Protein AF-H5TZK1-F1 (afdb_monomer)

Foldseek 3Di:
DDDPVVVVVVQLVVQLCLQAVLLVVLLVVLVVLLVVQVVQFEQWAQDDADPLFGDDTDGSVVLNVVLVVLSVVSSVQSNCLSNPPDDPVVSVVSSCVSSVVSNVVSVVSSVSRVVRGNDHDRCVVNVVVVVVVVPD

Radius of gyration: 21.18 Å; Cα contacts (8 Å, |Δi|>4): 148; chains: 1; bounding box: 56×37×60 Å

Structure (mmCIF, N/CA/C/O backbone):
data_AF-H5TZK1-F1
#
_entry.id   AF-H5TZK1-F1
#
loop_
_atom_site.group_PDB
_atom_site.id
_atom_site.type_symbol
_atom_site.label_atom_id
_atom_site.label_alt_id
_atom_site.label_comp_id
_atom_site.label_asym_id
_atom_site.label_entity_id
_atom_site.label_seq_id
_atom_site.pdbx_PDB_ins_code
_atom_site.Cartn_x
_atom_site.Cartn_y
_atom_site.Cartn_z
_atom_site.occupancy
_atom_site.B_iso_or_equiv
_atom_site.auth_seq_id
_atom_site.auth_comp_id
_atom_site.auth_asym_id
_atom_site.auth_atom_id
_atom_site.pdbx_PDB_model_num
ATOM 1 N N . MET A 1 1 ? -33.223 -14.384 25.843 1.00 46.62 1 MET A N 1
ATOM 2 C CA . MET A 1 1 ? -32.235 -13.632 26.650 1.00 46.62 1 MET A CA 1
ATOM 3 C C . MET A 1 1 ? -30.999 -13.410 25.792 1.00 46.62 1 MET A C 1
ATOM 5 O O . MET A 1 1 ? -30.285 -14.364 25.525 1.00 46.62 1 MET A O 1
ATOM 9 N N . ASN A 1 2 ? -30.784 -12.189 25.298 1.00 50.00 2 ASN A N 1
ATOM 10 C CA . ASN A 1 2 ? -29.592 -11.854 24.515 1.00 50.00 2 ASN A CA 1
ATOM 11 C C . ASN A 1 2 ? -28.465 -11.493 25.488 1.00 50.00 2 ASN A C 1
ATOM 13 O O . ASN A 1 2 ? -28.599 -10.546 26.259 1.00 50.00 2 ASN A O 1
ATOM 17 N N . HIS A 1 3 ? -27.378 -12.266 25.493 1.00 51.53 3 HIS A N 1
ATOM 18 C CA . HIS A 1 3 ? -26.239 -11.996 26.367 1.00 51.53 3 HIS A CA 1
ATOM 19 C C . HIS A 1 3 ? -25.543 -10.678 25.962 1.00 51.53 3 HIS A C 1
ATOM 21 O O . HIS A 1 3 ? -25.113 -10.558 24.808 1.00 51.53 3 HIS A O 1
ATOM 27 N N . PRO A 1 4 ? -25.350 -9.719 26.890 1.00 58.47 4 PRO A N 1
ATOM 28 C CA . PRO A 1 4 ? -24.709 -8.425 26.610 1.00 58.47 4 PRO A CA 1
ATOM 29 C C . PRO A 1 4 ? -23.251 -8.537 26.118 1.00 58.47 4 PRO A C 1
ATOM 31 O O . PRO A 1 4 ? -22.720 -7.612 25.510 1.00 58.47 4 PRO A O 1
ATOM 34 N N . SER A 1 5 ? -22.602 -9.692 26.293 1.00 60.72 5 SER A N 1
ATOM 35 C CA . SER A 1 5 ? -21.248 -9.970 25.793 1.00 60.72 5 SER A CA 1
ATOM 36 C C . SER A 1 5 ? -21.148 -10.095 24.264 1.00 60.72 5 SER A C 1
ATOM 38 O O . SER A 1 5 ? -20.075 -9.868 23.698 1.00 60.72 5 SER A O 1
ATOM 40 N N . SER A 1 6 ? -22.248 -10.429 23.581 1.00 62.34 6 SER A N 1
ATOM 41 C CA . SER A 1 6 ? -22.275 -10.635 22.124 1.00 62.34 6 SER A CA 1
ATOM 42 C C . SER A 1 6 ? -22.165 -9.323 21.337 1.00 62.34 6 SER A C 1
ATOM 44 O O . SER A 1 6 ? -21.387 -9.233 20.385 1.00 62.34 6 SER A O 1
ATOM 46 N N . GLN A 1 7 ? -22.864 -8.275 21.783 1.00 62.31 7 GLN A N 1
ATOM 47 C CA . GLN A 1 7 ? -22.890 -6.976 21.104 1.00 62.31 7 GLN A CA 1
ATOM 48 C C . GLN A 1 7 ? -21.529 -6.264 21.160 1.00 62.31 7 GLN A C 1
ATOM 50 O O . GLN A 1 7 ? -21.073 -5.719 20.154 1.00 62.31 7 GLN A O 1
ATOM 55 N N . HIS A 1 8 ? -20.816 -6.346 22.289 1.00 61.78 8 HIS A N 1
ATOM 56 C CA . HIS A 1 8 ? -19.474 -5.765 22.412 1.00 61.78 8 HIS A CA 1
ATOM 57 C C . HIS A 1 8 ? -18.404 -6.504 21.599 1.00 61.78 8 HIS A C 1
ATOM 59 O O . HIS A 1 8 ? -17.502 -5.859 21.065 1.00 61.78 8 HIS A O 1
ATOM 65 N N . ARG A 1 9 ? -18.491 -7.836 21.461 1.00 68.12 9 ARG A N 1
ATOM 66 C CA . ARG A 1 9 ? -17.576 -8.586 20.580 1.00 68.12 9 ARG A CA 1
ATOM 67 C C . ARG A 1 9 ? -17.811 -8.253 19.109 1.00 68.12 9 ARG A C 1
ATOM 69 O O . ARG A 1 9 ? -16.840 -8.039 18.390 1.00 68.12 9 ARG A O 1
ATOM 76 N N . SER A 1 10 ? -19.070 -8.158 18.681 1.00 78.75 10 SER A N 1
ATOM 77 C CA . SER A 1 10 ? -19.409 -7.876 17.281 1.00 78.75 10 SER A CA 1
ATOM 78 C C . SER A 1 10 ? -18.898 -6.507 16.817 1.00 78.75 10 SER A C 1
ATOM 80 O O . SER A 1 10 ? -18.346 -6.402 15.725 1.00 78.75 10 SER A O 1
ATOM 82 N N . GLY A 1 11 ? -19.015 -5.469 17.657 1.00 84.12 11 GLY A N 1
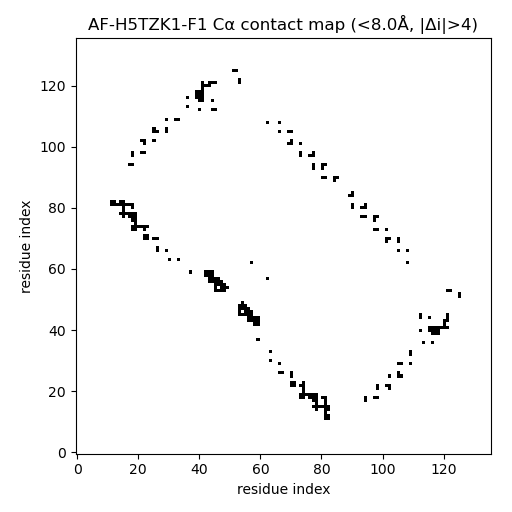ATOM 83 C CA . GLY A 1 11 ? -18.504 -4.131 17.332 1.00 84.12 11 GLY A CA 1
ATOM 84 C C . GLY A 1 11 ? -16.977 -4.074 17.206 1.00 84.12 11 GLY A C 1
ATOM 85 O O . GLY A 1 11 ? -16.456 -3.413 16.312 1.00 84.12 11 GLY A O 1
ATOM 86 N N . ARG A 1 12 ? -16.255 -4.825 18.048 1.00 84.88 12 ARG A N 1
ATOM 87 C CA . ARG A 1 12 ? -14.784 -4.904 17.993 1.00 84.88 12 ARG A CA 1
ATOM 88 C C . ARG A 1 12 ? -14.289 -5.627 16.750 1.00 84.88 12 ARG A C 1
ATOM 90 O O . ARG A 1 12 ? -13.373 -5.150 16.096 1.00 84.88 12 ARG A O 1
ATOM 97 N N . VAL A 1 13 ? -14.917 -6.749 16.399 1.00 91.81 13 VAL A N 1
ATOM 98 C CA . VAL A 1 13 ? -14.577 -7.472 15.165 1.00 91.81 13 VAL A CA 1
ATOM 99 C C . VAL A 1 13 ? -14.806 -6.576 13.948 1.00 91.81 13 VAL A C 1
ATOM 101 O O . VAL A 1 13 ? -13.938 -6.504 13.086 1.00 91.81 13 VAL A O 1
ATOM 104 N N . ALA A 1 14 ? -15.912 -5.826 13.906 1.00 92.94 14 ALA A N 1
ATOM 105 C CA . ALA A 1 14 ? -16.166 -4.877 12.825 1.00 92.94 14 ALA A CA 1
ATOM 106 C C . ALA A 1 14 ? -15.087 -3.782 12.735 1.00 92.94 14 ALA A C 1
ATOM 108 O O . ALA A 1 14 ? -14.596 -3.507 11.644 1.00 92.94 14 ALA A O 1
ATOM 109 N N . ALA A 1 15 ? -14.671 -3.194 13.861 1.00 93.75 15 ALA A N 1
ATOM 110 C CA . ALA A 1 15 ? -13.619 -2.175 13.883 1.00 93.75 15 ALA A CA 1
ATOM 111 C C . ALA A 1 15 ? -12.253 -2.716 13.422 1.00 93.75 15 ALA A C 1
ATOM 113 O O . ALA A 1 15 ? -11.576 -2.063 12.630 1.00 93.75 15 ALA A O 1
ATOM 114 N N . VAL A 1 16 ? -11.875 -3.926 13.853 1.00 96.19 16 VAL A N 1
ATOM 115 C CA . VAL A 1 16 ? -10.659 -4.607 13.372 1.00 96.19 16 VAL A CA 1
ATOM 116 C C . VAL A 1 16 ? -10.731 -4.836 11.866 1.00 96.19 16 VAL A C 1
ATOM 118 O O . VAL A 1 16 ? -9.798 -4.494 11.146 1.00 96.19 16 VAL A O 1
ATOM 121 N N . LEU A 1 17 ? -11.851 -5.362 11.365 1.00 97.38 17 LEU A N 1
ATOM 122 C CA . LEU A 1 17 ? -12.024 -5.600 9.932 1.00 97.38 17 LEU A CA 1
ATOM 123 C C . LEU A 1 17 ? -11.940 -4.297 9.130 1.00 97.38 17 LEU A C 1
ATOM 125 O O . LEU A 1 17 ? -11.256 -4.262 8.112 1.00 97.38 17 LEU A O 1
ATOM 129 N N . LEU A 1 18 ? -12.558 -3.213 9.603 1.00 96.31 18 LEU A N 1
ATOM 130 C CA . LEU A 1 18 ? -12.467 -1.898 8.962 1.00 96.31 18 LEU A CA 1
ATOM 131 C C . LEU A 1 18 ? -11.038 -1.331 8.956 1.00 96.31 18 LEU A C 1
ATOM 133 O O . LEU A 1 18 ? -10.678 -0.604 8.031 1.00 96.31 18 LEU A O 1
ATOM 137 N N . GLY A 1 19 ? -10.218 -1.658 9.957 1.00 95.00 19 GLY A N 1
ATOM 138 C CA . GLY A 1 19 ? -8.810 -1.264 9.993 1.00 95.00 19 GLY A CA 1
ATOM 139 C C . GLY A 1 19 ? -7.884 -2.140 9.148 1.00 95.00 19 GLY A C 1
ATOM 140 O O . GLY A 1 19 ? -6.878 -1.657 8.642 1.00 95.00 19 GLY A O 1
ATOM 141 N N . THR A 1 20 ? -8.207 -3.419 8.968 1.00 97.19 20 THR A N 1
ATOM 142 C CA . THR A 1 20 ? -7.317 -4.379 8.298 1.00 97.19 20 THR A CA 1
ATOM 143 C C . THR A 1 20 ? -7.664 -4.573 6.821 1.00 97.19 20 THR A C 1
ATOM 145 O O . THR A 1 20 ? -6.773 -4.586 5.970 1.00 97.19 20 THR A O 1
ATOM 148 N N . VAL A 1 21 ? -8.951 -4.716 6.491 1.00 98.00 21 VAL A N 1
ATOM 149 C CA . VAL A 1 21 ? -9.411 -5.122 5.151 1.00 98.00 21 VAL A CA 1
ATOM 150 C C . VAL A 1 21 ? -8.972 -4.159 4.043 1.00 98.00 21 VAL A C 1
ATOM 152 O O . VAL A 1 21 ? -8.497 -4.663 3.027 1.00 98.00 21 VAL A O 1
ATOM 155 N N . PRO A 1 22 ? -9.050 -2.820 4.186 1.00 97.94 22 PRO A N 1
ATOM 156 C CA . PRO A 1 22 ? -8.630 -1.916 3.111 1.00 97.94 22 PRO A CA 1
ATOM 157 C C . PRO A 1 22 ? -7.156 -2.086 2.722 1.00 97.94 22 PRO A C 1
ATOM 159 O O . PRO A 1 22 ? -6.831 -2.127 1.535 1.00 97.94 22 PRO A O 1
ATOM 162 N N . SER A 1 23 ? -6.278 -2.271 3.712 1.00 97.88 23 SER A N 1
ATOM 163 C CA . SER A 1 23 ? -4.844 -2.506 3.501 1.00 97.88 23 SER A CA 1
ATOM 164 C C . SER A 1 23 ? -4.576 -3.833 2.777 1.00 97.88 23 SER A C 1
ATOM 166 O O . SER A 1 23 ? -3.756 -3.898 1.862 1.00 97.88 23 SER A O 1
ATOM 168 N N . ILE A 1 24 ? -5.316 -4.891 3.120 1.00 98.38 24 ILE A N 1
ATOM 169 C CA . ILE A 1 24 ? -5.216 -6.183 2.424 1.00 98.38 24 ILE A CA 1
ATOM 170 C C . ILE A 1 24 ? -5.792 -6.103 1.006 1.00 98.38 24 ILE A C 1
ATOM 172 O O . ILE A 1 24 ? -5.206 -6.645 0.071 1.00 98.38 24 ILE A O 1
ATOM 176 N N . ALA A 1 25 ? -6.909 -5.402 0.816 1.00 98.56 25 ALA A N 1
ATOM 177 C CA . ALA A 1 25 ? -7.533 -5.243 -0.491 1.00 98.56 25 ALA A CA 1
ATOM 178 C C . ALA A 1 25 ? -6.599 -4.519 -1.472 1.00 98.56 25 ALA A C 1
ATOM 180 O O . ALA A 1 25 ? -6.373 -5.014 -2.578 1.00 98.56 25 ALA A O 1
ATOM 181 N N . VAL A 1 26 ? -5.996 -3.395 -1.058 1.00 98.56 26 VAL A N 1
ATOM 182 C CA . VAL A 1 26 ? -5.048 -2.665 -1.914 1.00 98.56 26 VAL A CA 1
ATOM 183 C C . VAL A 1 26 ? -3.78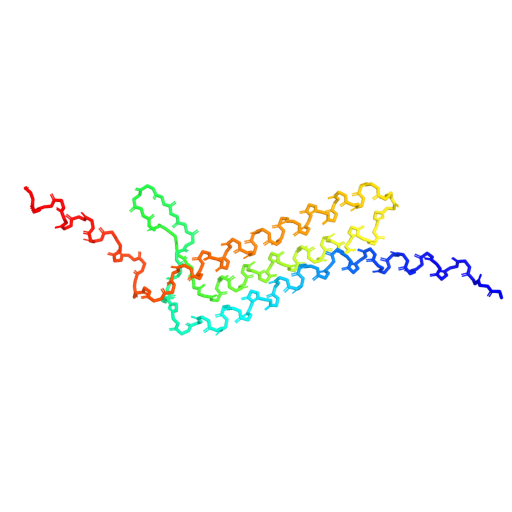2 -3.480 -2.189 1.00 98.56 26 VAL A C 1
ATOM 185 O O . VAL A 1 26 ? -3.276 -3.439 -3.309 1.00 98.56 26 VAL A O 1
ATOM 188 N N . LEU A 1 27 ? -3.313 -4.290 -1.229 1.00 98.56 27 LEU A N 1
ATOM 189 C CA . LEU A 1 27 ? -2.196 -5.215 -1.441 1.00 98.56 27 LEU A CA 1
ATOM 190 C C . LEU A 1 27 ? -2.504 -6.231 -2.540 1.00 98.56 27 LEU A C 1
ATOM 192 O O . LEU A 1 27 ? -1.707 -6.404 -3.458 1.00 98.56 27 LEU A O 1
ATOM 196 N N . VAL A 1 28 ? -3.657 -6.898 -2.464 1.00 98.69 28 VAL A N 1
ATOM 197 C CA . VAL A 1 28 ? -4.053 -7.902 -3.461 1.00 98.69 28 VAL A CA 1
ATOM 198 C C . VAL A 1 28 ? -4.127 -7.270 -4.849 1.00 98.69 28 VAL A C 1
ATOM 200 O O . VAL A 1 28 ? -3.549 -7.808 -5.792 1.00 98.69 28 VAL A O 1
ATOM 203 N N . VAL A 1 29 ? -4.766 -6.103 -4.968 1.00 98.69 29 VAL A N 1
ATOM 204 C CA . VAL A 1 29 ? -4.846 -5.366 -6.238 1.00 98.69 29 VAL A CA 1
ATOM 205 C C . VAL A 1 29 ? -3.448 -5.027 -6.761 1.00 98.69 29 VAL A C 1
ATOM 207 O O . VAL A 1 29 ? -3.147 -5.307 -7.921 1.00 98.69 29 VAL A O 1
ATOM 210 N N . ALA A 1 30 ? -2.571 -4.491 -5.911 1.00 98.56 30 ALA A N 1
ATOM 211 C CA . ALA A 1 30 ? -1.201 -4.154 -6.281 1.00 98.56 30 ALA A CA 1
ATOM 212 C C . ALA A 1 30 ? -0.418 -5.373 -6.789 1.00 98.56 30 ALA A C 1
ATOM 214 O O . ALA A 1 30 ? 0.208 -5.307 -7.846 1.00 98.56 30 ALA A O 1
ATOM 215 N N . LEU A 1 31 ? -0.482 -6.503 -6.079 1.00 98.62 31 LEU A N 1
ATOM 216 C CA . LEU A 1 31 ? 0.215 -7.730 -6.469 1.00 98.62 31 LEU A CA 1
ATOM 217 C C . LEU A 1 31 ? -0.308 -8.295 -7.792 1.00 98.62 31 LEU A C 1
ATOM 219 O O . LEU A 1 31 ? 0.488 -8.743 -8.618 1.00 98.62 31 LEU A O 1
ATOM 223 N N . VAL A 1 32 ? -1.622 -8.241 -8.021 1.00 98.75 32 VAL A N 1
ATOM 224 C CA . VAL A 1 32 ? -2.230 -8.650 -9.295 1.00 98.75 32 VAL A CA 1
ATOM 225 C C . VAL A 1 32 ? -1.726 -7.769 -10.436 1.00 98.75 32 VAL A C 1
ATOM 227 O O . VAL A 1 32 ? -1.267 -8.296 -11.450 1.00 98.75 32 VAL A O 1
ATOM 230 N N . LEU A 1 33 ? -1.733 -6.444 -10.267 1.00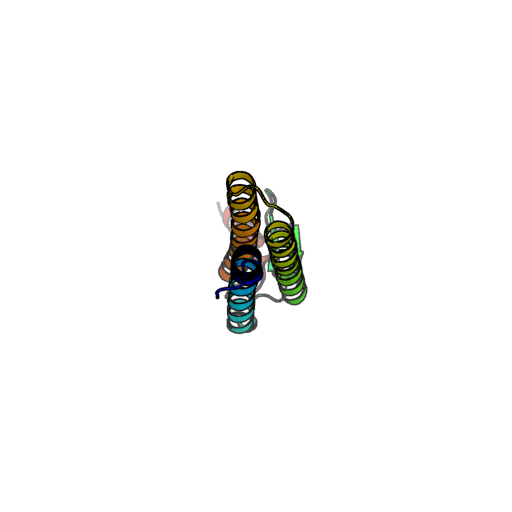 98.44 33 LEU A N 1
ATOM 231 C CA . LEU A 1 33 ? -1.246 -5.513 -11.288 1.00 98.44 33 LEU A CA 1
ATOM 232 C C . LEU A 1 33 ? 0.241 -5.727 -11.592 1.00 98.44 33 LEU A C 1
ATOM 234 O O . LEU A 1 33 ? 0.605 -5.921 -12.750 1.00 98.44 33 LEU A O 1
ATOM 238 N N . LEU A 1 34 ? 1.093 -5.795 -10.565 1.00 97.69 34 LEU A N 1
ATOM 239 C CA . LEU A 1 34 ? 2.527 -6.056 -10.732 1.00 97.69 34 LEU A CA 1
ATOM 240 C C . LEU A 1 34 ? 2.789 -7.411 -11.404 1.00 97.69 34 LEU A C 1
ATOM 242 O O . LEU A 1 34 ? 3.715 -7.543 -12.206 1.00 97.69 34 LEU A O 1
ATOM 246 N N . ARG A 1 35 ? 1.959 -8.424 -11.124 1.00 98.12 35 ARG A N 1
ATOM 247 C CA . ARG A 1 35 ? 2.057 -9.739 -11.765 1.00 98.12 35 ARG A CA 1
ATOM 248 C C . ARG A 1 35 ? 1.686 -9.700 -13.245 1.00 98.12 35 ARG A C 1
ATOM 250 O O . ARG A 1 35 ? 2.340 -10.403 -14.021 1.00 98.12 35 ARG A O 1
ATOM 257 N N . ILE A 1 36 ? 0.655 -8.936 -13.609 1.00 98.06 36 ILE A N 1
ATOM 258 C CA . ILE A 1 36 ? 0.209 -8.746 -14.997 1.00 98.06 36 ILE A CA 1
ATOM 259 C C . ILE A 1 36 ? 1.268 -7.967 -15.780 1.00 98.06 36 ILE A C 1
ATOM 261 O O . ILE A 1 36 ? 1.633 -8.366 -16.878 1.00 98.06 36 ILE A O 1
ATOM 265 N N . TRP A 1 37 ? 1.813 -6.901 -15.195 1.00 97.50 37 TRP A N 1
ATOM 266 C CA . TRP A 1 37 ? 2.754 -6.002 -15.867 1.00 97.50 37 TRP A CA 1
ATOM 267 C C . TRP A 1 37 ? 4.188 -6.513 -15.927 1.00 97.50 37 TRP A C 1
ATOM 269 O O . TRP A 1 37 ? 4.996 -5.946 -16.650 1.00 97.50 37 TRP A O 1
ATOM 279 N N . ARG A 1 38 ? 4.523 -7.574 -15.186 1.00 95.00 38 ARG A N 1
ATOM 280 C CA . ARG A 1 38 ? 5.895 -8.080 -15.035 1.00 95.00 38 ARG A CA 1
ATOM 281 C C . ARG A 1 38 ? 6.670 -8.228 -16.350 1.00 95.00 38 ARG A C 1
ATOM 283 O O . ARG A 1 38 ? 7.874 -8.008 -16.339 1.00 95.00 38 ARG A O 1
ATOM 290 N N . ALA A 1 39 ? 6.017 -8.653 -17.431 1.00 93.94 39 ALA A N 1
ATOM 291 C CA . ALA A 1 39 ? 6.673 -8.860 -18.724 1.00 93.94 39 ALA A CA 1
ATOM 292 C C . ALA A 1 39 ? 7.005 -7.547 -19.456 1.00 93.94 39 ALA A C 1
ATOM 294 O O . ALA A 1 39 ? 7.945 -7.518 -20.243 1.00 93.94 39 ALA A O 1
ATOM 295 N N . ASP A 1 40 ? 6.267 -6.478 -19.159 1.00 94.50 40 ASP A N 1
ATOM 296 C CA . ASP A 1 40 ? 6.379 -5.174 -19.819 1.00 94.50 40 ASP A CA 1
ATOM 297 C C . ASP A 1 40 ? 7.258 -4.191 -19.034 1.00 94.50 40 ASP A C 1
ATOM 299 O O . ASP A 1 40 ? 7.421 -3.042 -19.447 1.00 94.50 40 ASP A O 1
ATOM 303 N N . LEU A 1 41 ? 7.766 -4.598 -17.868 1.00 93.00 41 LEU A N 1
ATOM 304 C CA . LEU A 1 41 ? 8.570 -3.745 -17.001 1.00 93.00 41 LEU A CA 1
ATOM 305 C C . LEU A 1 41 ? 10.064 -3.856 -17.334 1.00 93.00 41 LEU A C 1
ATOM 307 O O . LEU A 1 41 ? 10.551 -4.953 -17.629 1.00 93.00 41 LEU A O 1
ATOM 311 N N . PRO A 1 42 ? 10.817 -2.746 -17.225 1.00 92.25 42 PRO A N 1
ATOM 312 C CA . PRO A 1 42 ? 12.268 -2.783 -17.326 1.00 92.25 42 PRO A CA 1
ATOM 313 C C . PRO A 1 42 ? 12.867 -3.662 -16.220 1.00 92.25 42 PRO A C 1
ATOM 315 O O . PRO A 1 42 ? 12.265 -3.879 -15.164 1.00 92.25 42 PRO A O 1
ATOM 318 N N . LYS A 1 43 ? 14.095 -4.153 -16.443 1.00 91.38 43 LYS A N 1
ATOM 319 C CA . LYS A 1 43 ? 14.831 -4.945 -15.436 1.00 91.38 43 LYS A CA 1
ATOM 320 C C . LYS A 1 43 ? 14.988 -4.190 -14.112 1.00 91.38 43 LYS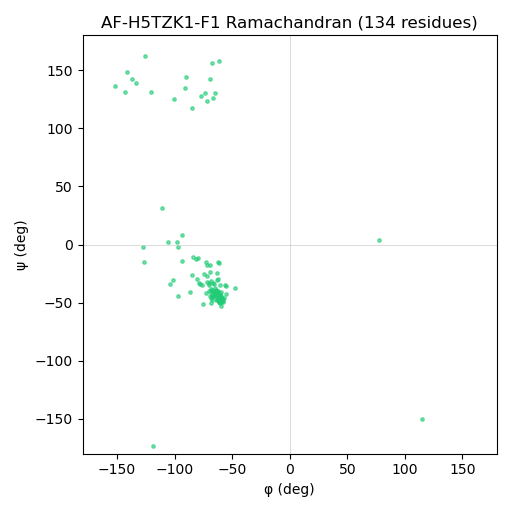 A C 1
ATOM 322 O O . LYS A 1 43 ? 14.938 -4.802 -13.046 1.00 91.38 43 LYS A O 1
ATOM 327 N N . GLU A 1 44 ? 15.156 -2.876 -14.211 1.00 93.56 44 GLU A N 1
ATOM 328 C CA . GLU A 1 44 ? 15.259 -1.947 -13.096 1.00 93.56 44 GLU A CA 1
ATOM 329 C C . GLU A 1 44 ? 14.155 -0.901 -13.186 1.00 93.56 44 GLU A C 1
ATOM 331 O O . GLU A 1 44 ? 13.944 -0.294 -14.235 1.00 93.56 44 GLU A O 1
ATOM 336 N N . ILE A 1 45 ? 13.459 -0.696 -12.074 1.00 94.50 45 ILE A N 1
ATOM 337 C CA . ILE A 1 45 ? 12.358 0.253 -11.945 1.00 94.50 45 ILE A CA 1
ATOM 338 C C . ILE A 1 45 ? 12.912 1.499 -11.267 1.00 94.50 45 ILE A C 1
ATOM 340 O O . ILE A 1 45 ? 13.471 1.402 -10.177 1.00 94.50 45 ILE A O 1
ATOM 344 N N . ALA A 1 46 ? 12.744 2.666 -11.880 1.00 94.38 46 ALA A N 1
ATOM 345 C CA . ALA A 1 46 ? 13.093 3.931 -11.250 1.00 94.38 46 ALA A CA 1
ATOM 346 C C . ALA A 1 46 ? 12.195 4.172 -10.031 1.00 94.38 46 ALA A C 1
ATOM 348 O O . ALA A 1 46 ? 10.968 4.053 -10.113 1.00 94.38 46 ALA A O 1
ATOM 349 N N . THR A 1 47 ? 12.818 4.497 -8.902 1.00 92.81 47 THR A N 1
ATOM 350 C CA . THR A 1 47 ? 12.146 4.770 -7.622 1.00 92.81 47 THR A CA 1
ATOM 351 C C . THR A 1 47 ? 12.546 6.111 -7.023 1.00 92.81 47 THR A C 1
ATOM 353 O O . THR A 1 47 ? 11.880 6.583 -6.106 1.00 92.81 47 THR A O 1
ATOM 356 N N . HIS A 1 48 ? 13.623 6.718 -7.520 1.00 93.00 48 HIS A N 1
ATOM 357 C CA . HIS A 1 48 ? 14.068 8.042 -7.120 1.00 93.00 48 HIS A CA 1
ATOM 358 C C . HIS A 1 48 ? 14.486 8.843 -8.356 1.00 93.00 48 HIS A C 1
ATOM 360 O O . HIS A 1 48 ? 15.032 8.291 -9.320 1.00 93.00 48 HIS A O 1
ATOM 366 N N . TRP A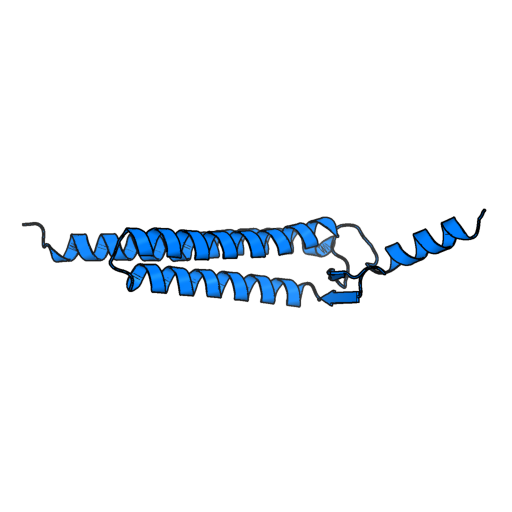 1 49 ? 14.163 10.133 -8.320 1.00 91.94 49 TRP A N 1
ATOM 367 C CA . TRP A 1 49 ? 14.480 11.095 -9.362 1.00 91.94 49 TRP A CA 1
ATOM 368 C C . TRP A 1 49 ? 15.057 12.343 -8.714 1.00 91.94 49 TRP A C 1
ATOM 370 O O . TRP A 1 49 ? 14.524 12.839 -7.718 1.00 91.94 49 TRP A O 1
ATOM 380 N N . ASN A 1 50 ? 16.090 12.894 -9.336 1.00 90.88 50 ASN A N 1
ATOM 381 C CA . ASN A 1 50 ? 16.616 14.212 -9.025 1.00 90.88 50 ASN A CA 1
ATOM 382 C C . ASN A 1 50 ? 16.513 15.134 -10.252 1.00 90.88 50 ASN A C 1
ATOM 384 O O . ASN A 1 50 ? 15.933 14.781 -11.281 1.00 90.88 50 ASN A O 1
ATOM 388 N N . SER A 1 51 ? 17.086 16.334 -10.159 1.00 89.69 51 SER A N 1
ATOM 389 C CA . SER A 1 51 ? 17.067 17.321 -11.247 1.00 89.69 51 SER A CA 1
ATOM 390 C C 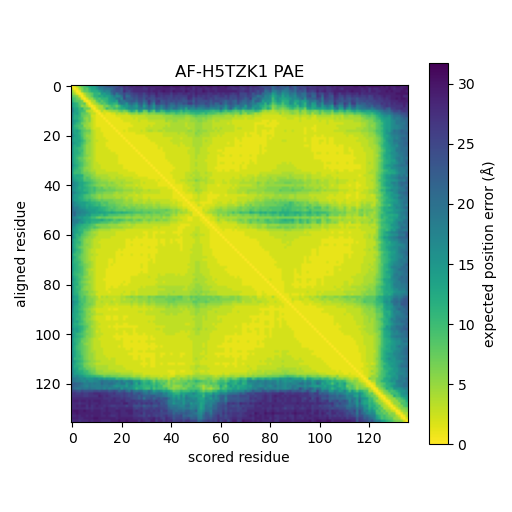. SER A 1 51 ? 17.767 16.867 -12.537 1.00 89.69 51 SER A C 1
ATOM 392 O O . SER A 1 51 ? 17.583 17.495 -13.573 1.00 89.69 51 SER A O 1
ATOM 394 N N . HIS A 1 52 ? 18.569 15.803 -12.485 1.00 85.44 52 HIS A N 1
ATOM 395 C CA . HIS A 1 52 ? 19.329 15.238 -13.603 1.00 85.44 52 HIS A CA 1
ATOM 396 C C . HIS A 1 52 ? 18.731 13.921 -14.131 1.00 85.44 52 HIS A C 1
ATOM 398 O O . HIS A 1 52 ? 19.289 13.327 -15.052 1.00 85.44 52 HIS A O 1
ATOM 404 N N . GLY A 1 53 ? 17.601 13.466 -13.577 1.00 86.00 53 GLY A N 1
ATOM 405 C CA . GLY A 1 53 ? 16.915 12.245 -13.993 1.00 86.00 53 GLY A CA 1
ATOM 406 C C . GLY A 1 53 ? 16.905 11.162 -12.917 1.00 86.00 53 GLY A C 1
ATOM 407 O O . GLY A 1 53 ? 16.860 11.455 -11.724 1.00 86.00 53 GLY A O 1
ATOM 408 N N . VAL A 1 54 ? 16.879 9.900 -13.352 1.00 90.38 54 VAL A N 1
ATOM 409 C CA . VAL A 1 54 ? 16.835 8.730 -12.463 1.00 90.38 54 VAL A CA 1
ATOM 410 C C . VAL A 1 54 ? 18.186 8.546 -11.779 1.00 90.38 54 VAL A C 1
ATOM 412 O O . VAL A 1 54 ? 19.203 8.363 -12.444 1.00 90.38 54 VAL A O 1
ATOM 415 N N . ASP A 1 55 ? 18.184 8.532 -10.453 1.00 89.75 55 ASP A N 1
ATOM 416 C CA . ASP A 1 55 ? 19.369 8.326 -9.612 1.00 89.75 55 ASP A CA 1
ATOM 417 C C . ASP A 1 55 ? 19.183 7.212 -8.570 1.00 89.75 55 ASP A C 1
ATOM 419 O O . ASP A 1 55 ? 20.126 6.864 -7.863 1.00 89.75 55 ASP A O 1
ATOM 423 N N . GLY A 1 56 ? 17.994 6.606 -8.509 1.00 91.25 56 GLY A N 1
ATOM 424 C CA . GLY A 1 56 ? 17.736 5.413 -7.713 1.00 91.25 56 GLY A CA 1
ATOM 425 C C . GLY A 1 56 ? 16.784 4.458 -8.417 1.00 91.25 56 GLY A C 1
ATOM 426 O O . GLY A 1 56 ? 15.710 4.852 -8.885 1.00 91.25 56 GLY A O 1
ATOM 427 N N . THR A 1 57 ? 17.170 3.186 -8.457 1.00 95.50 57 THR A N 1
ATOM 428 C CA . THR A 1 57 ? 16.377 2.104 -9.036 1.00 95.50 57 THR A CA 1
ATOM 429 C C . THR A 1 57 ? 16.171 0.966 -8.043 1.00 95.50 57 THR A C 1
ATOM 431 O O . THR A 1 57 ? 16.868 0.831 -7.035 1.00 95.50 57 THR A O 1
ATOM 434 N N . MET A 1 58 ? 15.179 0.130 -8.330 1.00 95.00 58 MET A N 1
ATOM 435 C CA . MET A 1 58 ? 14.879 -1.071 -7.570 1.00 95.00 58 MET A CA 1
ATOM 436 C C . MET A 1 58 ? 14.470 -2.204 -8.511 1.00 95.00 58 MET A C 1
ATOM 438 O O . MET A 1 58 ? 13.859 -1.985 -9.557 1.00 95.00 58 MET A O 1
ATOM 442 N N . SER A 1 59 ? 14.773 -3.444 -8.131 1.00 96.00 59 SER A N 1
ATOM 443 C CA . SER A 1 59 ? 14.212 -4.607 -8.822 1.00 96.00 59 SER A CA 1
ATOM 444 C C . SER A 1 59 ? 12.701 -4.711 -8.579 1.00 96.00 59 SER A C 1
ATOM 446 O O . SER A 1 59 ? 12.193 -4.269 -7.545 1.00 96.00 59 SER A O 1
ATOM 448 N N . LEU A 1 60 ? 11.973 -5.384 -9.479 1.00 95.81 60 LEU A N 1
ATOM 449 C CA . LEU A 1 60 ? 10.548 -5.682 -9.269 1.00 95.81 60 LEU A CA 1
ATOM 450 C C . LEU A 1 60 ? 10.295 -6.422 -7.946 1.00 95.81 60 LEU A C 1
ATOM 452 O O . LEU A 1 60 ? 9.294 -6.167 -7.281 1.00 95.81 60 LEU A O 1
ATOM 456 N N . LEU A 1 61 ? 11.206 -7.313 -7.542 1.00 97.06 61 LEU A N 1
ATOM 457 C CA . LEU A 1 61 ? 11.098 -8.004 -6.258 1.00 97.06 61 LEU A CA 1
ATOM 458 C C . LEU A 1 61 ? 11.189 -7.023 -5.084 1.00 97.06 61 LEU A C 1
ATOM 460 O O . LEU A 1 61 ? 10.397 -7.133 -4.154 1.00 97.06 61 LEU A O 1
ATOM 464 N N . GLY A 1 62 ? 12.102 -6.050 -5.145 1.00 97.56 62 GLY A N 1
ATOM 465 C CA . GLY A 1 62 ? 12.194 -4.998 -4.132 1.00 97.56 62 GLY A CA 1
ATOM 466 C C . GLY A 1 62 ? 10.897 -4.192 -4.031 1.00 97.56 62 GLY A C 1
ATOM 467 O O . GLY A 1 62 ? 10.373 -4.022 -2.934 1.00 97.56 62 GLY A O 1
ATOM 468 N N . VAL A 1 63 ? 10.313 -3.800 -5.169 1.00 97.56 63 VAL A N 1
ATOM 469 C CA . VAL A 1 63 ? 9.019 -3.093 -5.203 1.00 97.56 63 VAL A CA 1
ATOM 470 C C . VAL A 1 63 ? 7.913 -3.927 -4.554 1.00 97.56 63 VAL A C 1
ATOM 472 O O . VAL A 1 63 ? 7.156 -3.413 -3.730 1.00 97.56 63 VAL A O 1
ATOM 475 N N . VAL A 1 64 ? 7.833 -5.221 -4.888 1.00 98.38 64 VAL A N 1
ATOM 476 C CA . VAL A 1 64 ? 6.860 -6.147 -4.289 1.00 98.38 64 VAL A CA 1
ATOM 477 C C . VAL A 1 64 ? 7.042 -6.224 -2.774 1.00 98.38 64 VAL A C 1
ATOM 479 O O . VAL A 1 64 ? 6.059 -6.108 -2.045 1.00 98.38 64 VAL A O 1
ATOM 482 N N . VAL A 1 65 ? 8.278 -6.376 -2.289 1.00 98.56 65 VAL A N 1
ATOM 483 C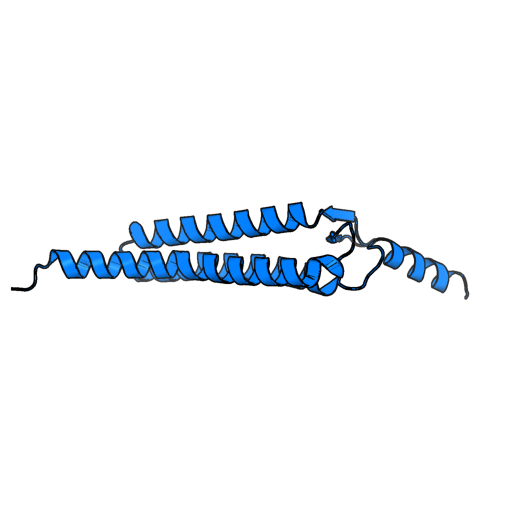 CA . VAL A 1 65 ? 8.573 -6.423 -0.849 1.00 98.56 65 VAL A CA 1
ATOM 484 C C . VAL A 1 65 ? 8.142 -5.127 -0.164 1.00 98.56 65 VAL A C 1
ATOM 486 O O . VAL A 1 65 ? 7.451 -5.189 0.849 1.00 98.56 65 VAL A O 1
ATOM 489 N N . THR A 1 66 ? 8.466 -3.964 -0.730 1.00 98.19 66 THR A N 1
ATOM 490 C CA . THR A 1 66 ? 8.066 -2.664 -0.172 1.00 98.19 66 THR A CA 1
ATOM 491 C C . THR A 1 66 ? 6.546 -2.528 -0.076 1.00 98.19 66 THR A C 1
ATOM 493 O O . THR A 1 66 ? 6.030 -2.152 0.976 1.00 98.19 66 THR A O 1
ATOM 496 N N . VAL A 1 67 ? 5.813 -2.891 -1.133 1.00 98.38 67 VAL A N 1
ATOM 497 C CA . VAL A 1 67 ? 4.340 -2.867 -1.136 1.00 98.38 67 VAL A CA 1
ATOM 498 C C . VAL A 1 67 ? 3.762 -3.811 -0.077 1.00 98.38 67 VAL A C 1
ATOM 500 O O . VAL A 1 67 ? 2.857 -3.416 0.660 1.00 98.38 67 VAL A O 1
ATOM 503 N N . VAL A 1 68 ? 4.296 -5.032 0.034 1.00 98.69 68 VAL A N 1
ATOM 504 C CA . VAL A 1 68 ? 3.874 -6.009 1.051 1.00 98.69 68 VAL A CA 1
ATOM 505 C C . VAL A 1 68 ? 4.103 -5.457 2.453 1.00 98.69 68 VAL A C 1
ATOM 507 O O . VAL A 1 68 ? 3.183 -5.483 3.265 1.00 98.69 68 VAL A O 1
ATOM 510 N N . VAL A 1 69 ? 5.293 -4.922 2.737 1.00 98.69 69 VAL A N 1
ATOM 511 C CA . VAL A 1 69 ? 5.633 -4.377 4.059 1.00 98.69 69 VAL A CA 1
ATOM 512 C C . VAL A 1 69 ? 4.687 -3.241 4.439 1.00 98.69 69 VAL A C 1
ATOM 514 O O . VAL A 1 69 ? 4.110 -3.272 5.523 1.00 98.69 69 VAL A O 1
ATOM 517 N N . ILE A 1 70 ? 4.472 -2.272 3.546 1.00 98.56 70 ILE A N 1
ATOM 518 C CA . ILE A 1 70 ? 3.605 -1.117 3.817 1.00 98.56 70 ILE A CA 1
ATOM 519 C C . ILE A 1 70 ? 2.167 -1.566 4.083 1.00 98.56 70 ILE A C 1
ATOM 521 O O . ILE A 1 70 ? 1.564 -1.147 5.071 1.00 98.56 70 ILE A O 1
ATOM 525 N N . ALA A 1 71 ? 1.625 -2.452 3.247 1.00 98.44 71 ALA A N 1
ATOM 526 C CA . ALA A 1 71 ? 0.260 -2.926 3.419 1.00 98.44 71 ALA A CA 1
ATOM 527 C C . ALA A 1 71 ? 0.080 -3.796 4.671 1.00 98.44 71 ALA A C 1
ATOM 529 O O . ALA A 1 71 ? -0.933 -3.674 5.358 1.00 98.44 71 ALA A O 1
ATOM 530 N N . VAL A 1 72 ? 1.057 -4.645 5.007 1.00 98.50 72 VAL A N 1
ATOM 531 C CA . VAL A 1 72 ? 1.033 -5.441 6.244 1.00 98.50 72 VAL A CA 1
ATOM 532 C C . VAL A 1 72 ? 1.094 -4.529 7.467 1.00 98.50 72 VAL A C 1
ATOM 534 O O . VAL A 1 72 ? 0.317 -4.723 8.399 1.00 98.50 72 VAL A O 1
ATOM 537 N N . LEU A 1 73 ? 1.951 -3.504 7.461 1.00 98.62 73 LEU A N 1
ATOM 538 C CA . LEU A 1 73 ? 2.004 -2.521 8.544 1.00 98.62 73 LEU A CA 1
ATOM 539 C C . LEU A 1 73 ? 0.675 -1.774 8.687 1.00 98.62 73 LEU A C 1
ATOM 541 O O . LEU A 1 73 ? 0.157 -1.688 9.797 1.00 98.62 73 LEU A O 1
ATOM 545 N N . GLY A 1 74 ? 0.082 -1.307 7.584 1.00 98.44 74 GLY A N 1
ATOM 546 C CA . GLY A 1 74 ? -1.245 -0.686 7.595 1.00 98.44 74 GLY A CA 1
ATOM 547 C C . GLY A 1 74 ? -2.317 -1.610 8.177 1.00 98.44 74 GLY A C 1
ATOM 548 O O . GLY A 1 74 ? -3.072 -1.217 9.065 1.00 98.44 74 GLY A O 1
ATOM 549 N N . ALA A 1 75 ? -2.321 -2.876 7.754 1.00 98.38 75 ALA A N 1
ATOM 550 C CA . ALA A 1 75 ? -3.261 -3.891 8.215 1.00 98.38 75 ALA A CA 1
ATOM 551 C C . ALA A 1 75 ? -3.128 -4.188 9.721 1.00 98.38 75 ALA A C 1
ATOM 553 O O . ALA A 1 75 ? -4.140 -4.303 10.420 1.00 98.38 75 ALA A O 1
ATOM 554 N N . VAL A 1 76 ? -1.888 -4.290 10.217 1.00 98.50 76 VAL A N 1
ATOM 555 C CA . VAL A 1 76 ? -1.575 -4.516 11.636 1.00 98.50 76 VAL A CA 1
ATOM 556 C C . VAL A 1 76 ? -1.949 -3.295 12.468 1.00 98.50 76 VAL A C 1
ATOM 558 O O . VAL A 1 76 ? -2.667 -3.442 13.452 1.00 98.50 76 VAL A O 1
ATOM 561 N N . LEU A 1 77 ? -1.525 -2.092 12.072 1.00 98.38 77 LEU A N 1
ATOM 562 C CA . LEU A 1 77 ? -1.826 -0.859 12.805 1.00 98.38 77 LEU A CA 1
ATOM 563 C C . LEU A 1 77 ? -3.332 -0.590 12.859 1.00 98.38 77 LEU A C 1
ATOM 565 O O . LEU A 1 77 ? -3.858 -0.272 13.924 1.00 98.38 77 LEU A O 1
ATOM 569 N N . GLY A 1 78 ? -4.039 -0.780 11.743 1.00 98.06 78 GLY A N 1
ATOM 570 C CA . GLY A 1 78 ? -5.491 -0.636 11.686 1.00 98.06 78 GLY A CA 1
ATOM 571 C C . GLY A 1 78 ? -6.213 -1.686 12.533 1.00 98.06 78 GLY A C 1
ATOM 572 O O . GLY A 1 78 ? -7.150 -1.351 13.255 1.00 98.06 78 GLY A O 1
ATOM 573 N N . GLY A 1 79 ? -5.746 -2.938 12.516 1.00 97.56 79 GLY A N 1
ATOM 574 C CA . GLY A 1 79 ? -6.292 -4.003 13.360 1.00 97.56 79 GLY A CA 1
ATOM 575 C C . GLY A 1 79 ? -6.065 -3.749 14.854 1.00 97.56 79 GLY A C 1
ATOM 576 O O . GLY A 1 79 ? -6.990 -3.882 15.654 1.00 97.56 79 GLY A O 1
ATOM 577 N N . VAL A 1 80 ? -4.861 -3.312 15.235 1.00 97.88 80 VAL A N 1
ATOM 578 C CA . VAL A 1 80 ? -4.520 -2.922 16.613 1.00 97.88 80 VAL A CA 1
ATOM 579 C C . VAL A 1 80 ? -5.384 -1.741 17.058 1.00 97.88 80 VAL A C 1
ATOM 581 O O . VAL A 1 80 ? -6.001 -1.807 18.120 1.00 97.88 80 VAL A O 1
ATOM 584 N N . ALA A 1 81 ? -5.512 -0.697 16.236 1.00 96.94 81 ALA A N 1
ATOM 585 C CA . ALA A 1 81 ? -6.381 0.440 16.528 1.00 96.94 81 ALA A CA 1
ATOM 586 C C . ALA A 1 81 ? -7.844 0.004 16.724 1.00 96.94 81 ALA A C 1
ATOM 588 O O . ALA A 1 81 ? -8.457 0.354 17.732 1.00 96.94 81 ALA A O 1
ATOM 589 N N . GLY A 1 82 ? -8.371 -0.828 15.820 1.00 95.69 82 GLY A N 1
ATOM 590 C CA . GLY A 1 82 ? -9.727 -1.376 15.902 1.00 95.69 82 GLY A CA 1
ATOM 591 C C . GLY A 1 82 ? -9.977 -2.265 17.123 1.00 95.69 82 GLY A C 1
ATOM 592 O O . GLY A 1 82 ? -11.117 -2.390 17.571 1.00 95.69 82 GLY A O 1
ATOM 593 N N . TRP A 1 83 ? -8.928 -2.868 17.685 1.00 96.50 83 TRP A N 1
ATOM 594 C CA . TRP A 1 83 ? -9.036 -3.699 18.881 1.00 96.50 83 TRP A CA 1
ATOM 595 C C . TRP A 1 83 ? -8.946 -2.902 20.187 1.00 96.50 83 TRP A C 1
ATOM 597 O O . TRP A 1 83 ? -9.673 -3.200 21.140 1.00 96.50 83 TRP A O 1
ATOM 607 N N . TYR A 1 84 ? -8.047 -1.916 20.247 1.00 95.62 84 TYR A N 1
ATOM 608 C CA . TYR A 1 84 ? -7.684 -1.243 21.497 1.00 95.62 84 TYR A CA 1
ATOM 609 C C . TYR A 1 84 ? -8.346 0.125 21.700 1.00 95.62 84 TYR A C 1
ATOM 611 O O . TYR A 1 84 ? -8.616 0.473 22.852 1.00 95.62 84 TYR A O 1
ATOM 619 N N . ILE A 1 85 ? -8.643 0.885 20.639 1.00 94.75 85 ILE A N 1
ATOM 620 C CA . ILE A 1 85 ? -9.274 2.208 20.770 1.00 94.75 85 ILE A CA 1
ATOM 621 C C . ILE A 1 85 ? -10.767 2.034 21.052 1.00 94.75 85 ILE A C 1
ATOM 623 O O . ILE A 1 85 ? -11.473 1.318 20.341 1.00 94.75 85 ILE A O 1
ATOM 627 N N . ARG A 1 86 ? -11.251 2.684 22.115 1.00 90.94 86 ARG A N 1
ATOM 628 C CA . ARG A 1 86 ? -12.639 2.546 22.581 1.00 90.94 86 ARG A CA 1
ATOM 629 C C . ARG A 1 86 ? -13.499 3.743 22.214 1.00 90.94 86 ARG A C 1
ATOM 631 O O . ARG A 1 86 ? -14.689 3.567 21.957 1.00 90.94 86 ARG A O 1
ATOM 638 N N . GLU A 1 87 ? -12.921 4.941 22.194 1.00 94.00 87 GLU A N 1
ATOM 639 C CA . GLU A 1 87 ? -13.639 6.143 21.799 1.00 94.00 87 GLU A CA 1
ATOM 640 C C . GLU A 1 87 ? -13.864 6.162 20.282 1.00 94.00 87 GLU A C 1
ATOM 642 O O . GLU A 1 87 ? -12.949 5.964 19.483 1.00 94.00 87 GLU A O 1
ATOM 647 N N . SER A 1 88 ? -15.109 6.416 19.875 1.00 91.62 88 SER A N 1
ATOM 648 C CA . SER A 1 88 ? -15.504 6.322 18.465 1.00 91.62 88 SER A CA 1
ATOM 649 C C . SER A 1 88 ? -14.848 7.367 17.556 1.00 91.62 88 SER A C 1
ATOM 651 O O . SER A 1 88 ? -14.578 7.069 16.395 1.00 91.62 88 SER A O 1
ATOM 653 N N . GLU A 1 89 ? -14.591 8.574 18.060 1.00 96.38 89 GLU A N 1
ATOM 654 C CA . GLU A 1 89 ? -14.028 9.676 17.274 1.00 96.38 89 GLU A CA 1
ATOM 655 C C . GLU A 1 89 ? -12.521 9.485 17.014 1.00 96.38 89 GLU A C 1
ATOM 657 O O . GLU A 1 89 ? -12.157 9.389 15.837 1.00 96.38 89 GLU A O 1
ATOM 662 N N . PRO A 1 90 ? -11.674 9.228 18.033 1.00 96.25 90 PRO A N 1
ATOM 663 C CA . PRO A 1 90 ? -10.282 8.829 17.825 1.00 96.25 90 PRO A CA 1
ATOM 664 C C . PRO A 1 90 ? -10.142 7.590 16.939 1.00 96.25 90 PRO A C 1
ATOM 666 O O . PRO A 1 90 ? -9.324 7.582 16.022 1.00 96.25 90 PRO A O 1
ATOM 669 N N . LEU A 1 91 ? -10.989 6.568 17.136 1.00 96.62 91 LEU A N 1
ATOM 670 C CA . LEU A 1 91 ? -10.965 5.361 16.309 1.00 96.62 91 LEU A CA 1
ATOM 671 C C . LEU A 1 91 ? -11.188 5.692 14.829 1.00 96.62 91 LEU A C 1
ATOM 673 O O . LEU A 1 91 ? -10.427 5.242 13.976 1.00 96.62 91 LEU A O 1
ATOM 677 N N . ARG A 1 92 ? -12.212 6.491 14.507 1.00 96.38 92 ARG A N 1
ATOM 678 C CA . ARG A 1 92 ? -12.520 6.868 13.118 1.00 96.38 92 ARG A CA 1
ATOM 679 C C . ARG A 1 92 ? -11.372 7.631 12.468 1.00 96.38 92 ARG A C 1
ATOM 681 O O . ARG A 1 92 ? -11.019 7.318 11.333 1.00 96.38 92 ARG A O 1
ATOM 688 N N . VAL A 1 93 ? -10.786 8.590 13.184 1.00 98.19 93 VAL A N 1
ATOM 689 C CA . VAL A 1 93 ? -9.651 9.377 12.686 1.00 98.19 93 VAL A CA 1
ATOM 690 C C . VAL A 1 93 ? -8.436 8.478 12.458 1.00 98.19 93 VAL A C 1
ATOM 692 O O . VAL A 1 93 ? -7.856 8.505 11.374 1.00 98.19 93 VAL A O 1
ATOM 695 N N . THR A 1 94 ? -8.088 7.622 13.424 1.00 98.06 94 THR A N 1
ATOM 696 C CA . THR A 1 94 ? -6.964 6.686 13.292 1.00 98.06 94 THR A CA 1
ATOM 697 C C . THR A 1 94 ? -7.160 5.725 12.124 1.00 98.06 94 THR A C 1
ATOM 699 O O . THR A 1 94 ? -6.257 5.587 11.302 1.00 98.06 94 THR A O 1
ATOM 702 N N . LEU A 1 95 ? -8.332 5.092 12.003 1.00 97.94 95 LEU A N 1
ATOM 703 C CA . LEU A 1 95 ? -8.610 4.182 10.889 1.00 97.94 95 LEU A CA 1
ATOM 704 C C . LEU A 1 95 ? -8.576 4.913 9.542 1.00 97.94 95 LEU A C 1
ATOM 706 O O .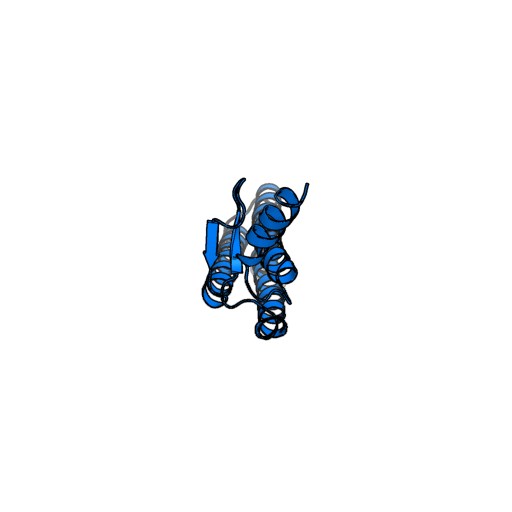 LEU A 1 95 ? -8.035 4.378 8.577 1.00 97.94 95 LEU A O 1
ATOM 710 N N . GLY A 1 96 ? -9.112 6.135 9.475 1.00 97.88 96 GLY A N 1
ATOM 711 C CA . GLY A 1 96 ? -9.063 6.969 8.276 1.00 97.88 96 GLY A CA 1
ATOM 712 C C . GLY A 1 96 ? -7.632 7.295 7.849 1.00 97.88 96 GLY A C 1
ATOM 713 O O . GLY A 1 96 ? -7.292 7.125 6.681 1.00 97.88 96 GLY A O 1
ATOM 714 N N . LEU A 1 97 ? -6.776 7.691 8.794 1.00 98.44 97 LEU A N 1
ATOM 715 C CA . LEU A 1 97 ? -5.373 8.015 8.526 1.00 98.44 97 LEU A CA 1
ATOM 716 C C . LEU A 1 97 ? -4.558 6.785 8.120 1.00 98.44 97 LEU A C 1
ATOM 718 O O . LEU A 1 97 ? -3.856 6.833 7.113 1.00 98.44 97 LEU A O 1
ATOM 722 N N . VAL A 1 98 ? -4.669 5.680 8.864 1.00 98.19 98 VAL A N 1
ATOM 723 C CA . VAL A 1 98 ? -3.927 4.443 8.571 1.00 98.19 98 VAL A CA 1
ATOM 724 C C . VAL A 1 98 ? -4.314 3.900 7.199 1.00 98.19 98 VAL A C 1
ATOM 726 O O . VAL A 1 98 ? -3.438 3.637 6.371 1.00 98.19 98 VAL A O 1
ATOM 729 N N . ASN A 1 99 ? -5.615 3.777 6.927 1.00 97.94 99 ASN A N 1
ATOM 730 C CA . ASN A 1 99 ? -6.089 3.269 5.643 1.00 97.94 99 ASN A CA 1
ATOM 731 C C . ASN A 1 99 ? -5.768 4.242 4.506 1.00 97.94 99 ASN A C 1
ATOM 733 O O . ASN A 1 99 ? -5.260 3.817 3.470 1.00 97.94 99 ASN A O 1
ATOM 737 N N . GLY A 1 100 ? -6.020 5.539 4.701 1.00 98.00 100 GLY A N 1
ATOM 738 C CA . GLY A 1 100 ? -5.766 6.567 3.696 1.00 98.00 100 GLY A CA 1
ATOM 739 C C . GLY A 1 100 ? -4.298 6.618 3.285 1.00 98.00 100 GLY A C 1
ATOM 740 O O . GLY A 1 100 ? -3.998 6.562 2.095 1.00 98.00 100 GLY A O 1
ATOM 741 N N . LEU A 1 101 ? -3.381 6.637 4.257 1.00 98.44 101 LEU A N 1
ATOM 742 C CA . LEU A 1 101 ? -1.946 6.666 3.986 1.00 98.44 101 LEU A CA 1
ATOM 743 C C . LEU A 1 101 ? -1.466 5.373 3.320 1.00 98.44 101 LEU A C 1
ATOM 745 O O . LEU A 1 101 ? -0.729 5.430 2.340 1.00 98.44 101 LEU A O 1
ATOM 749 N N . THR A 1 102 ? -1.914 4.213 3.806 1.00 98.62 102 THR A N 1
ATOM 750 C CA . THR A 1 102 ? -1.531 2.916 3.226 1.00 98.62 102 THR A CA 1
ATOM 751 C C . THR A 1 102 ? -1.969 2.818 1.768 1.00 98.62 102 THR A C 1
ATOM 753 O O . THR A 1 102 ? -1.157 2.503 0.898 1.00 98.62 102 THR A O 1
ATOM 756 N N . VAL A 1 103 ? -3.235 3.138 1.482 1.00 98.38 103 VAL A N 1
ATOM 757 C CA . VAL A 1 103 ? -3.775 3.113 0.118 1.00 98.38 103 VAL A CA 1
ATOM 758 C C . VAL A 1 103 ? -3.056 4.125 -0.765 1.00 98.38 103 VAL A C 1
ATOM 760 O O . VAL A 1 103 ? -2.640 3.765 -1.863 1.00 98.38 103 VAL A O 1
ATOM 763 N N . PHE A 1 104 ? -2.867 5.358 -0.289 1.00 98.50 104 PHE A N 1
ATOM 764 C CA . PHE A 1 104 ? -2.183 6.409 -1.039 1.00 98.50 104 PHE A CA 1
ATOM 765 C C . PHE A 1 104 ? -0.762 5.997 -1.435 1.00 98.50 104 PHE A C 1
ATOM 767 O O . PHE A 1 104 ? -0.403 6.078 -2.609 1.00 98.50 104 PHE A O 1
ATOM 774 N N . VAL A 1 105 ? 0.030 5.497 -0.483 1.00 98.38 105 VAL A N 1
ATOM 775 C CA . VAL A 1 105 ? 1.424 5.117 -0.739 1.00 98.38 105 VAL A CA 1
ATOM 776 C C . VAL A 1 105 ? 1.506 3.900 -1.662 1.00 98.38 105 VAL A C 1
ATOM 778 O O . VAL A 1 105 ? 2.255 3.929 -2.638 1.00 98.38 105 VAL A O 1
ATOM 781 N N . VAL A 1 106 ? 0.716 2.848 -1.416 1.00 98.56 106 VAL A N 1
ATOM 782 C CA . VAL A 1 106 ? 0.718 1.651 -2.276 1.00 98.56 106 VAL A CA 1
ATOM 783 C C . VAL A 1 106 ? 0.266 2.000 -3.694 1.00 98.56 106 VAL A C 1
ATOM 785 O O . VAL A 1 106 ? 0.929 1.615 -4.659 1.00 98.56 106 VAL A O 1
ATOM 788 N N . ALA A 1 107 ? -0.819 2.764 -3.840 1.00 98.19 107 ALA A N 1
ATOM 789 C CA . ALA A 1 107 ? -1.303 3.199 -5.145 1.00 98.19 107 ALA A CA 1
ATOM 790 C C . ALA A 1 107 ? -0.280 4.089 -5.864 1.00 98.19 107 ALA A C 1
ATOM 792 O O . ALA A 1 107 ? -0.077 3.917 -7.065 1.00 98.19 107 ALA A O 1
ATOM 793 N N . GLY A 1 108 ? 0.398 4.990 -5.146 1.00 97.88 108 GLY A N 1
ATOM 794 C CA . GLY A 1 108 ? 1.453 5.841 -5.697 1.00 97.88 108 GLY A CA 1
ATOM 795 C C . GLY A 1 108 ? 2.632 5.034 -6.242 1.00 97.88 108 GLY A C 1
ATOM 796 O O . GLY A 1 108 ? 3.046 5.250 -7.383 1.00 97.88 108 GLY A O 1
ATOM 797 N N . ILE A 1 109 ? 3.113 4.044 -5.480 1.00 97.69 109 ILE A N 1
ATOM 798 C CA . ILE A 1 109 ? 4.186 3.135 -5.917 1.00 97.69 109 ILE A CA 1
ATOM 799 C C . ILE A 1 109 ? 3.757 2.372 -7.175 1.00 97.69 109 ILE A C 1
ATOM 801 O O . ILE A 1 109 ? 4.454 2.396 -8.189 1.00 97.69 109 ILE A O 1
ATOM 805 N N . VAL A 1 110 ? 2.591 1.721 -7.138 1.00 97.81 110 VAL A N 1
ATOM 806 C CA . VAL A 1 110 ? 2.102 0.890 -8.251 1.00 97.81 110 VAL A CA 1
ATOM 807 C C . VAL A 1 110 ? 1.833 1.730 -9.499 1.00 97.81 110 VAL A C 1
ATOM 809 O O . VAL A 1 110 ? 2.186 1.308 -10.596 1.00 97.81 110 VAL A O 1
ATOM 812 N N . SER A 1 111 ? 1.268 2.930 -9.356 1.00 97.19 111 SER A N 1
ATOM 813 C CA . SER A 1 111 ? 1.021 3.836 -10.488 1.00 97.19 111 SER A CA 1
ATOM 814 C C . SER A 1 111 ? 2.328 4.286 -11.136 1.00 97.19 111 SER A C 1
ATOM 816 O O . SER A 1 111 ? 2.450 4.271 -12.360 1.00 97.19 111 SER A O 1
ATOM 818 N N . THR A 1 112 ? 3.334 4.604 -10.319 1.00 95.69 112 THR A N 1
ATOM 819 C CA . THR A 1 112 ? 4.676 4.980 -10.783 1.00 95.69 112 THR A CA 1
ATOM 820 C C . THR A 1 112 ? 5.364 3.838 -11.535 1.00 95.69 112 THR A C 1
ATOM 822 O O . THR A 1 112 ? 5.976 4.062 -12.577 1.00 95.69 112 THR A O 1
ATOM 825 N N . VAL A 1 113 ? 5.223 2.597 -11.057 1.00 96.50 113 VAL A N 1
ATOM 826 C CA . VAL A 1 113 ? 5.704 1.398 -11.765 1.00 96.50 113 VAL A CA 1
ATOM 827 C C . VAL A 1 113 ? 4.932 1.198 -13.074 1.00 96.50 113 VAL A C 1
ATOM 829 O O . VAL A 1 113 ? 5.525 0.940 -14.117 1.00 96.50 113 VAL A O 1
ATOM 832 N N . GLY A 1 114 ? 3.607 1.359 -13.046 1.00 95.88 114 GLY A N 1
ATOM 833 C CA . GLY A 1 114 ? 2.739 1.203 -14.213 1.00 95.88 114 GLY A CA 1
ATOM 834 C C . GLY A 1 114 ? 3.031 2.200 -15.340 1.00 95.88 114 GLY A C 1
ATOM 835 O O . GLY A 1 114 ? 2.852 1.853 -16.511 1.00 95.88 114 GLY A O 1
ATOM 836 N N . ALA A 1 115 ? 3.516 3.398 -15.000 1.00 94.62 115 ALA A N 1
ATOM 837 C CA . ALA A 1 115 ? 3.956 4.420 -15.950 1.00 94.62 115 ALA A CA 1
ATOM 838 C C . ALA A 1 115 ? 5.279 4.070 -16.658 1.00 94.62 115 ALA A C 1
ATOM 840 O O . ALA A 1 115 ? 5.574 4.630 -17.708 1.00 94.62 115 ALA A O 1
ATOM 841 N N . GLN A 1 116 ? 6.056 3.129 -16.114 1.00 93.81 116 GLN A N 1
ATOM 842 C CA . GLN A 1 116 ? 7.334 2.680 -16.676 1.00 93.81 116 GLN A CA 1
ATOM 843 C C . GLN A 1 116 ? 7.193 1.452 -17.587 1.00 93.81 116 GLN A C 1
ATOM 845 O O . GLN A 1 116 ? 8.186 0.860 -17.991 1.00 93.81 116 GLN A O 1
ATOM 850 N N . ARG A 1 117 ? 5.972 1.026 -17.918 1.00 94.06 117 ARG A N 1
ATOM 851 C CA . ARG A 1 117 ? 5.766 -0.106 -18.832 1.00 94.06 117 ARG A CA 1
ATOM 852 C C . ARG A 1 117 ? 6.176 0.251 -20.258 1.00 94.06 117 ARG A C 1
ATOM 854 O O . ARG A 1 117 ? 5.914 1.356 -20.726 1.00 94.06 117 ARG A O 1
ATOM 861 N N . GLY A 1 118 ? 6.771 -0.709 -20.959 1.00 89.81 118 GLY A N 1
ATOM 862 C CA . GLY A 1 118 ? 7.170 -0.568 -22.359 1.00 89.81 118 GLY A CA 1
ATOM 863 C C . GLY A 1 118 ? 8.453 0.238 -22.586 1.00 89.81 118 GLY A C 1
ATOM 864 O O . GLY A 1 118 ? 8.820 0.448 -23.740 1.00 89.81 118 GLY A O 1
ATOM 865 N N . ILE A 1 119 ? 9.148 0.674 -21.527 1.00 87.50 119 ILE A N 1
ATOM 866 C CA . ILE A 1 119 ? 10.473 1.298 -21.649 1.00 87.50 119 ILE A CA 1
ATOM 867 C C . ILE A 1 119 ? 11.568 0.230 -21.545 1.00 87.50 119 ILE A C 1
ATOM 869 O O . ILE A 1 119 ? 11.537 -0.632 -20.669 1.00 87.50 119 ILE A O 1
ATOM 873 N N . THR A 1 120 ? 12.553 0.287 -22.440 1.00 78.19 120 THR A N 1
ATOM 874 C CA . THR A 1 120 ? 13.640 -0.705 -22.507 1.00 78.19 120 THR A CA 1
ATOM 875 C C . THR A 1 120 ? 14.704 -0.478 -21.429 1.00 78.19 120 THR A C 1
ATOM 877 O O . THR A 1 120 ? 15.282 -1.430 -20.907 1.00 78.19 120 THR A O 1
ATOM 880 N N . SER A 1 121 ? 14.956 0.788 -21.086 1.00 77.44 121 SER A N 1
ATOM 881 C CA . SER A 1 121 ? 15.942 1.225 -20.097 1.00 77.44 121 SER A CA 1
ATOM 882 C C . SER A 1 121 ? 15.494 2.550 -19.479 1.00 77.44 121 SER A C 1
ATOM 884 O O . SER A 1 121 ? 15.045 3.460 -20.177 1.00 77.44 121 SER A O 1
ATOM 886 N N . VAL A 1 122 ? 15.624 2.658 -18.156 1.00 76.44 122 VAL A N 1
ATOM 887 C CA . VAL A 1 122 ? 15.323 3.880 -17.389 1.00 76.44 122 VAL A CA 1
ATOM 888 C C . VAL A 1 122 ? 16.370 4.983 -17.590 1.00 76.44 122 VAL A C 1
ATOM 890 O O . VAL A 1 122 ? 16.087 6.145 -17.307 1.00 76.44 122 VAL A O 1
ATOM 893 N N . TYR A 1 123 ? 17.542 4.652 -18.142 1.00 73.31 123 TYR A N 1
ATOM 894 C CA . TYR A 1 123 ? 18.633 5.600 -18.398 1.00 73.31 123 TYR A CA 1
ATOM 895 C C . TYR A 1 123 ? 18.613 6.196 -19.815 1.00 73.31 123 TYR A C 1
ATOM 897 O O . TYR A 1 123 ? 19.239 7.227 -20.066 1.00 73.31 123 TYR A O 1
ATOM 905 N N . ASP A 1 124 ? 17.841 5.614 -20.739 1.00 62.59 124 ASP A N 1
ATOM 906 C CA . ASP A 1 124 ? 17.789 6.062 -22.141 1.00 62.59 124 ASP A CA 1
ATOM 907 C C . ASP A 1 124 ? 17.105 7.433 -22.301 1.00 62.59 124 ASP A C 1
ATOM 909 O O . ASP A 1 124 ? 17.282 8.124 -23.309 1.00 62.59 124 ASP A O 1
ATOM 913 N N . ILE A 1 125 ? 16.355 7.862 -21.283 1.00 55.41 125 ILE A N 1
ATOM 914 C CA . ILE A 1 125 ? 15.640 9.142 -21.259 1.00 55.41 125 ILE A CA 1
ATOM 915 C C . ILE A 1 125 ? 16.634 10.322 -21.185 1.00 55.41 125 ILE A C 1
ATOM 917 O O . ILE A 1 125 ? 16.385 11.364 -21.790 1.00 55.41 125 ILE A O 1
ATOM 921 N N . ALA A 1 126 ? 17.801 10.144 -20.549 1.00 53.06 126 ALA A N 1
ATOM 922 C CA . ALA A 1 126 ? 18.832 11.184 -20.436 1.00 53.06 126 ALA A CA 1
ATOM 923 C C . ALA A 1 126 ? 19.636 11.383 -21.739 1.00 53.06 126 ALA A C 1
ATOM 925 O O . ALA A 1 126 ? 19.976 12.509 -22.106 1.00 53.06 126 ALA A O 1
ATOM 926 N N . PHE A 1 127 ? 19.891 10.308 -22.493 1.00 50.31 127 PHE A N 1
ATOM 927 C CA . PHE A 1 127 ? 20.653 10.381 -23.748 1.00 50.31 127 PHE A CA 1
ATOM 928 C C . PHE A 1 127 ? 19.886 11.058 -24.893 1.00 50.31 127 PHE A C 1
ATOM 930 O O . PHE A 1 127 ? 20.498 11.652 -25.782 1.00 50.31 127 PHE A O 1
ATOM 937 N N . ARG A 1 128 ? 18.547 11.009 -24.885 1.00 49.03 128 ARG A N 1
ATOM 938 C CA . ARG A 1 128 ? 17.733 11.655 -25.930 1.00 49.03 128 ARG A CA 1
ATOM 939 C C . ARG A 1 128 ? 17.732 13.182 -25.842 1.00 49.03 128 ARG A C 1
ATOM 941 O O . ARG A 1 128 ? 17.668 13.824 -26.885 1.00 49.03 128 ARG A O 1
ATOM 948 N N . GLN A 1 129 ? 17.830 13.753 -24.640 1.00 50.28 129 GLN A N 1
ATOM 949 C CA . GLN A 1 129 ? 17.860 15.208 -24.447 1.00 50.28 129 GLN A CA 1
ATOM 950 C C . GLN A 1 129 ? 19.230 15.834 -24.744 1.00 50.28 129 GLN A C 1
ATOM 952 O O . GLN A 1 129 ? 19.280 16.953 -25.250 1.00 50.28 129 GLN A O 1
ATOM 957 N N . SER A 1 130 ? 20.348 15.139 -24.496 1.00 49.44 130 SER A N 1
ATOM 958 C CA . SER A 1 130 ? 21.672 15.703 -24.814 1.00 49.44 130 SER A CA 1
ATOM 959 C C . SER A 1 130 ? 21.924 15.781 -26.326 1.00 49.44 130 SER A C 1
ATOM 961 O O . SER A 1 130 ? 22.539 16.730 -26.806 1.00 49.44 130 SER A O 1
ATOM 963 N N . ASN A 1 131 ? 21.383 14.829 -27.094 1.00 46.22 131 ASN A N 1
ATOM 964 C CA . ASN A 1 131 ? 21.597 14.742 -28.540 1.00 46.22 131 ASN A CA 1
ATOM 965 C C . ASN A 1 131 ? 20.693 15.685 -29.366 1.00 46.22 131 ASN A C 1
ATOM 967 O O . ASN A 1 131 ? 20.927 15.869 -30.560 1.00 46.22 131 ASN A O 1
ATOM 971 N N . SER A 1 132 ? 19.655 16.277 -28.759 1.00 50.91 132 SER A N 1
ATOM 972 C CA . SER A 1 132 ? 18.856 17.345 -29.383 1.00 50.91 132 SER A CA 1
ATOM 973 C C . SER A 1 132 ? 19.470 18.733 -29.194 1.00 50.91 132 SER A C 1
ATOM 975 O O . SER A 1 132 ? 19.258 19.603 -30.031 1.00 50.91 132 SER A O 1
ATOM 977 N N . SER A 1 133 ? 20.250 18.936 -28.131 1.00 54.22 133 SER A N 1
ATOM 978 C CA . SER A 1 133 ? 20.881 20.226 -27.810 1.00 54.22 133 SER A CA 1
ATOM 979 C C . SER A 1 133 ? 22.202 20.465 -28.549 1.00 54.22 133 SER A C 1
ATOM 981 O O . SER A 1 133 ? 22.714 21.575 -28.532 1.00 54.22 133 SER A O 1
ATOM 983 N N . SER A 1 134 ? 22.757 19.440 -29.204 1.00 52.91 134 SER A N 1
ATOM 984 C CA . SER A 1 134 ? 23.984 19.514 -30.014 1.00 52.91 134 SER A CA 1
ATOM 985 C C . SER A 1 134 ? 23.726 19.663 -31.521 1.00 52.91 134 SER A C 1
ATOM 987 O O . SER A 1 134 ? 24.671 19.666 -32.307 1.00 52.91 134 SER A O 1
ATOM 989 N N . ARG A 1 135 ? 22.455 19.758 -31.939 1.00 51.88 135 ARG A N 1
ATOM 990 C CA . ARG A 1 135 ? 22.035 19.945 -33.342 1.00 51.88 135 ARG A CA 1
ATOM 991 C C . ARG A 1 135 ? 21.429 21.328 -33.607 1.00 51.88 135 ARG A C 1
ATOM 993 O O . ARG A 1 135 ? 20.542 21.444 -34.454 1.00 51.88 135 ARG A O 1
ATOM 1000 N N . VAL A 1 136 ? 21.885 22.347 -32.883 1.00 50.44 136 VAL A N 1
ATOM 1001 C CA . VAL A 1 136 ? 21.551 23.756 -33.136 1.00 50.44 136 VAL A CA 1
ATOM 1002 C C . VAL A 1 136 ? 22.838 24.553 -33.242 1.00 50.44 136 VAL A C 1
ATOM 1004 O O . VAL A 1 136 ? 23.710 24.341 -32.371 1.00 50.44 136 VAL A O 1
#

pLDDT: mean 88.44, std 15.81, range [46.22, 98.75]

Mean predicted aligned error: 7.66 Å

Solvent-accessible surface area (backbone atoms only — not comparable to full-atom values): 7416 Å² total; per-residue (Å²): 136,84,64,76,68,56,64,60,50,53,55,36,53,51,36,19,46,69,14,20,47,61,19,50,52,50,41,53,52,48,54,52,50,53,63,71,44,54,84,44,43,35,81,51,42,75,77,36,72,56,101,88,41,72,80,35,68,38,43,67,66,55,54,51,51,54,45,50,53,49,21,50,50,22,19,49,52,13,26,50,43,23,66,70,52,80,55,69,66,66,37,51,52,49,35,49,50,37,42,48,52,34,48,51,51,46,50,51,54,50,51,56,55,62,71,45,49,77,42,84,52,74,66,56,66,60,60,59,58,59,64,60,69,72,76,115

InterPro domains:
  IPR012867 Domain of unknown function DUF1648 [PF07853] (26-70)

Sequence (136 aa):
MNHPSSQHRSGRVAAVLLGTVPSIAVLVVALVLLRIWRADLPKEIATHWNSHGVDGTMSLLGVVVTVVVIAVLGAVLGGVAGWYIRESEPLRVTLGLVNGLTVFVVAGIVSTVGAQRGITSVYDIAFRQSNSSSRV

Nearest PDB structures (foldseek):
  3jbi-assembly1_V  TM=6.030E-01  e=2.198E+00  Gallus gallus
  7ch9-assembly1_H  TM=5.664E-01  e=3.726E+00  Pseudomonas aeruginosa PAO1
  6nzb-assembly1_A  TM=4.021E-01  e=4.190E+00  Escherichia coli K-12
  1kq7-assembly1_B-2  TM=4.449E-01  e=5.957E+00  Escherichia coli

Secondary structure (DSSP, 8-state):
---HHHHHHHHHHHHHHHHHHHHHHHHHHHHHHHHHHTTTS-SSEEEEEETTEEEEEE-HHHHHHHHHHHHHHHHHHHHHHHHH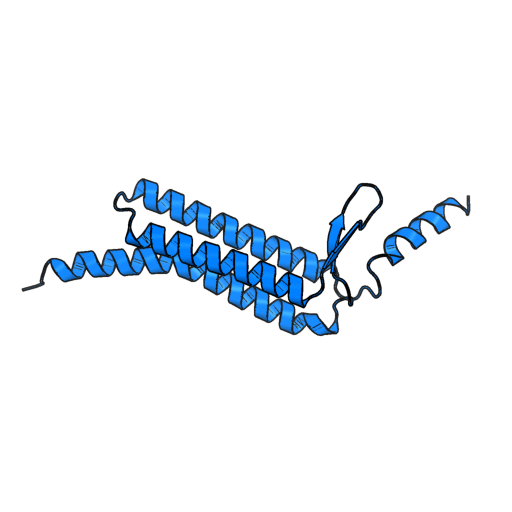--SHHHHHHHHHHHHHHHHHHHHHHHHHHHTTTT-S-SSHHHHHHHTTTT--

Organism: NCBI:txid1089453